Protein AF-A0A832M0M7-F1 (afdb_monomer)

Mean predicted aligned error: 3.91 Å

Nearest PDB structures (foldseek):
  3q1y-assembly1_A-2  TM=7.646E-01  e=1.403E+00  Listeria innocua
  8flj-assembly1_H  TM=3.666E-01  e=4.737E+00  Pseudomonas aeruginosa PA14
  8flj-assembly1_E  TM=3.265E-01  e=8.986E+00  Pseudomonas aeruginosa PA14

Structure (mmCIF, N/CA/C/O backbone):
data_AF-A0A832M0M7-F1
#
_entry.id   AF-A0A832M0M7-F1
#
loop_
_atom_site.group_PDB
_atom_site.id
_atom_site.type_symbol
_atom_site.label_atom_id
_atom_site.label_alt_id
_atom_site.label_comp_id
_atom_site.label_asym_id
_atom_site.label_entity_id
_atom_site.label_seq_id
_atom_site.pdbx_PDB_ins_code
_atom_site.Cartn_x
_atom_site.Cartn_y
_atom_site.Cartn_z
_atom_site.occupancy
_atom_site.B_iso_or_equiv
_atom_site.auth_seq_id
_atom_site.auth_comp_id
_atom_site.auth_asym_id
_atom_site.auth_atom_id
_atom_site.pdbx_PDB_model_num
ATOM 1 N N . MET A 1 1 ? -23.621 3.607 30.672 1.00 67.19 1 MET A N 1
ATOM 2 C CA . MET A 1 1 ? -23.483 2.436 29.775 1.00 67.19 1 MET A CA 1
ATOM 3 C C . MET A 1 1 ? -22.291 2.673 28.864 1.00 67.19 1 MET A C 1
ATOM 5 O O . MET A 1 1 ? -22.079 3.819 28.488 1.00 67.19 1 MET A O 1
ATOM 9 N N . ALA A 1 2 ? -21.504 1.643 28.546 1.00 77.56 2 ALA A N 1
ATOM 10 C CA . ALA A 1 2 ? -20.447 1.769 27.541 1.00 77.56 2 ALA A CA 1
ATOM 11 C C . ALA A 1 2 ? -21.068 2.054 26.160 1.00 77.56 2 ALA A C 1
ATOM 13 O O . ALA A 1 2 ? -22.139 1.526 25.854 1.00 77.56 2 ALA A O 1
ATOM 14 N N . LYS A 1 3 ? -20.424 2.905 25.348 1.00 77.19 3 LYS A N 1
ATOM 15 C CA . LYS A 1 3 ? -20.844 3.174 23.959 1.00 77.19 3 LYS A CA 1
ATOM 16 C C . LYS A 1 3 ? -20.827 1.829 23.193 1.00 77.19 3 LYS A C 1
ATOM 18 O O . LYS A 1 3 ? -19.878 1.068 23.393 1.00 77.19 3 LYS A O 1
ATOM 23 N N . PRO A 1 4 ? -21.841 1.494 22.370 1.00 83.56 4 PRO A N 1
ATOM 24 C CA . PRO A 1 4 ? -21.836 0.246 21.607 1.00 83.56 4 PRO A CA 1
ATOM 25 C C . PRO A 1 4 ? -20.591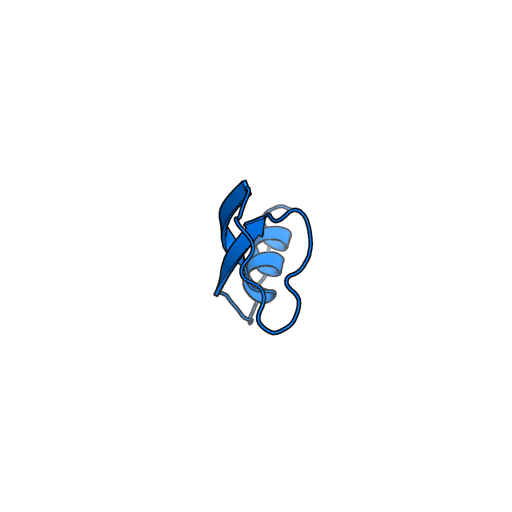 0.165 20.714 1.00 83.56 4 PRO A C 1
ATOM 27 O O . PRO A 1 4 ? -20.271 1.131 20.023 1.00 83.56 4 PRO A O 1
ATOM 30 N N . GLY A 1 5 ? -19.880 -0.964 20.746 1.00 89.62 5 GLY A N 1
ATOM 31 C CA . GLY A 1 5 ? -18.714 -1.208 19.893 1.00 89.62 5 GLY A CA 1
ATOM 32 C C . GLY A 1 5 ? -19.106 -1.844 18.559 1.00 89.62 5 GLY A C 1
ATOM 33 O O . GLY A 1 5 ? -20.060 -2.618 18.496 1.00 89.62 5 GLY A O 1
ATOM 34 N N . VAL A 1 6 ? -18.352 -1.549 17.498 1.00 94.75 6 VAL A N 1
ATOM 35 C CA . VAL A 1 6 ? -18.504 -2.185 16.180 1.00 94.75 6 VAL A CA 1
ATOM 36 C C . VAL A 1 6 ? -17.388 -3.213 15.993 1.00 94.75 6 VAL A C 1
ATOM 38 O O . VAL A 1 6 ? -16.211 -2.866 16.060 1.00 94.75 6 VAL A O 1
ATOM 41 N N . CYS A 1 7 ? -17.747 -4.476 15.750 1.00 96.19 7 CYS A N 1
ATOM 42 C CA . CYS A 1 7 ? -16.796 -5.513 15.346 1.00 96.19 7 CYS A CA 1
ATOM 43 C C . CYS A 1 7 ? -16.723 -5.566 13.816 1.00 96.19 7 CYS A C 1
ATOM 45 O O . CYS A 1 7 ? -17.753 -5.718 13.159 1.00 96.19 7 CYS A O 1
ATOM 47 N N . VAL A 1 8 ? -15.519 -5.458 13.250 1.00 97.44 8 VAL A N 1
ATOM 48 C CA . VAL A 1 8 ? -15.288 -5.560 11.803 1.00 97.44 8 VAL A CA 1
ATOM 49 C C . VAL A 1 8 ? -14.459 -6.804 11.514 1.00 97.44 8 VAL A C 1
ATOM 51 O O . VAL A 1 8 ? -13.337 -6.934 11.997 1.00 97.44 8 VAL A O 1
ATOM 54 N N . VAL A 1 9 ? -15.002 -7.707 10.698 1.00 98.12 9 VAL A N 1
ATOM 55 C CA . VAL A 1 9 ? -14.293 -8.889 10.193 1.0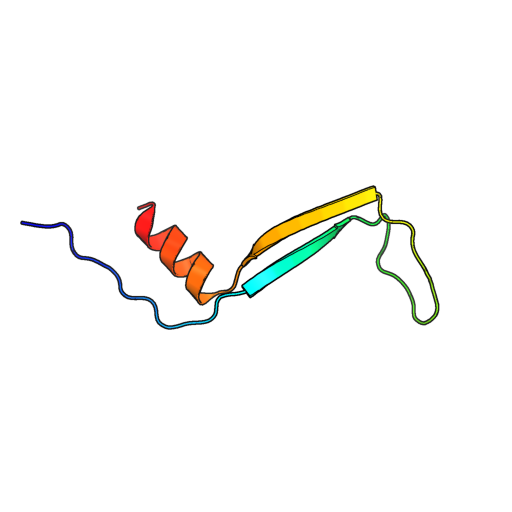0 98.12 9 VAL A CA 1
ATOM 56 C C . VAL A 1 9 ? -13.899 -8.614 8.748 1.00 98.12 9 VAL A C 1
ATOM 58 O O . VAL A 1 9 ? -14.758 -8.465 7.882 1.00 98.12 9 VAL A O 1
ATOM 61 N N . GLY A 1 10 ? -12.600 -8.514 8.476 1.00 97.31 10 GLY A N 1
ATOM 62 C CA . GLY A 1 10 ? -12.120 -8.182 7.141 1.00 97.31 10 GLY A CA 1
ATOM 63 C C . GLY A 1 10 ? -10.603 -8.176 7.024 1.00 97.31 10 GLY A C 1
ATOM 64 O O . GLY A 1 10 ? -9.887 -8.632 7.910 1.00 97.31 10 GLY A O 1
ATOM 65 N N . THR A 1 11 ? -10.118 -7.666 5.895 1.00 98.31 11 THR A N 1
ATOM 66 C CA . THR A 1 11 ? -8.691 -7.651 5.571 1.00 98.31 11 THR A CA 1
ATOM 67 C C . THR A 1 11 ? -7.951 -6.482 6.214 1.00 98.31 11 THR A C 1
ATOM 69 O O . THR A 1 11 ? -8.492 -5.380 6.353 1.00 98.31 11 THR A O 1
ATOM 72 N N . MET A 1 12 ? -6.682 -6.730 6.526 1.00 97.75 12 MET A N 1
ATOM 73 C CA . MET A 1 12 ? -5.683 -5.747 6.932 1.00 97.75 12 MET A CA 1
ATOM 74 C C . MET A 1 12 ? -4.394 -6.042 6.164 1.00 97.75 12 MET A C 1
ATOM 76 O O . MET A 1 12 ? -4.016 -7.206 6.023 1.00 97.75 12 MET A O 1
ATOM 80 N N . HIS A 1 13 ? -3.736 -5.006 5.659 1.00 97.81 13 HIS A N 1
ATOM 81 C CA . HIS A 1 13 ? -2.419 -5.116 5.034 1.00 97.81 13 HIS A CA 1
ATOM 82 C C . HIS A 1 13 ? -1.646 -3.802 5.152 1.00 97.81 13 HIS A C 1
ATOM 84 O O . HIS A 1 13 ? -2.162 -2.803 5.648 1.00 97.81 13 HIS A O 1
ATOM 90 N N . MET A 1 14 ? -0.391 -3.824 4.715 1.00 98.38 14 MET A N 1
ATOM 91 C CA . MET A 1 14 ? 0.436 -2.638 4.535 1.00 98.38 14 MET A CA 1
ATOM 92 C C . MET A 1 14 ? 0.339 -2.210 3.071 1.00 98.38 14 MET A C 1
ATOM 94 O O . MET A 1 14 ? 0.662 -3.003 2.188 1.00 98.38 14 MET A O 1
ATOM 98 N N . ASP A 1 15 ? -0.109 -0.986 2.815 1.00 98.06 15 ASP A N 1
ATOM 99 C CA . ASP A 1 15 ? -0.079 -0.401 1.479 1.00 98.06 15 ASP A CA 1
ATOM 100 C C . ASP A 1 15 ? 1.322 0.133 1.189 1.00 98.06 15 ASP A C 1
ATOM 102 O O . ASP A 1 15 ? 1.918 0.826 2.017 1.00 98.06 15 ASP A O 1
ATOM 106 N N . PHE A 1 16 ? 1.830 -0.172 -0.004 1.00 98.19 16 PHE A N 1
ATOM 107 C CA . PHE A 1 16 ? 3.073 0.372 -0.541 1.00 98.19 16 PHE A CA 1
ATOM 108 C C . PHE A 1 16 ? 2.743 1.322 -1.685 1.00 98.19 16 PHE A C 1
ATOM 110 O O . PHE A 1 16 ? 2.269 0.899 -2.740 1.00 98.19 16 PHE A O 1
ATOM 117 N N . ILE A 1 17 ? 2.981 2.612 -1.470 1.00 98.06 17 ILE A N 1
ATOM 118 C CA . ILE A 1 17 ? 2.571 3.674 -2.386 1.00 98.06 17 ILE A CA 1
ATOM 119 C C . ILE A 1 17 ? 3.827 4.289 -2.994 1.00 98.06 17 ILE A C 1
ATOM 121 O O . ILE A 1 17 ? 4.592 4.962 -2.307 1.00 98.06 17 ILE A O 1
ATOM 125 N N . ALA A 1 18 ? 4.039 4.061 -4.289 1.00 97.88 18 ALA A N 1
ATOM 126 C CA . ALA A 1 18 ? 5.106 4.693 -5.056 1.00 97.88 18 ALA A CA 1
ATOM 127 C C . ALA A 1 18 ? 4.532 5.829 -5.911 1.00 97.88 18 ALA A C 1
ATOM 129 O O . ALA A 1 18 ? 3.645 5.608 -6.738 1.00 97.88 18 ALA A O 1
ATOM 130 N N . TYR A 1 19 ? 5.050 7.042 -5.730 1.00 98.19 19 TYR A N 1
ATOM 131 C CA . TYR A 1 19 ? 4.645 8.204 -6.517 1.00 98.19 19 TYR A CA 1
ATOM 132 C C . TYR A 1 19 ? 5.554 8.346 -7.735 1.00 98.19 19 TYR A C 1
ATOM 134 O O . TYR A 1 19 ? 6.769 8.483 -7.595 1.00 98.19 19 TYR A O 1
ATOM 142 N N . VAL A 1 20 ? 4.961 8.346 -8.925 1.00 98.12 20 VAL A N 1
ATOM 143 C CA . VAL A 1 20 ? 5.644 8.435 -10.225 1.00 98.12 20 VAL A CA 1
ATOM 144 C C . VAL A 1 20 ? 4.981 9.506 -11.093 1.00 98.12 20 VAL A C 1
ATOM 146 O O . VAL A 1 20 ? 3.864 9.939 -10.802 1.00 98.12 20 VAL A O 1
ATOM 149 N N . ASP A 1 21 ? 5.670 9.971 -12.134 1.00 96.88 21 ASP A N 1
ATOM 150 C CA . ASP A 1 21 ? 5.117 10.960 -13.075 1.00 96.88 21 ASP A CA 1
ATOM 151 C C . ASP A 1 21 ? 4.098 10.345 -14.043 1.00 96.88 21 ASP A C 1
ATOM 153 O O . ASP A 1 21 ? 3.159 11.012 -14.477 1.00 96.88 21 ASP A O 1
ATOM 157 N N . HIS A 1 22 ? 4.235 9.049 -14.323 1.00 97.56 22 HIS A N 1
ATOM 158 C CA . HIS A 1 22 ? 3.308 8.261 -15.125 1.00 97.56 22 HIS A CA 1
ATOM 159 C C . HIS A 1 22 ? 3.352 6.790 -14.714 1.00 97.56 22 HIS A C 1
ATOM 161 O O . HIS A 1 22 ? 4.324 6.319 -14.125 1.00 97.56 22 HIS A O 1
ATOM 167 N N . LEU A 1 23 ? 2.291 6.048 -15.039 1.00 97.50 23 LEU A N 1
ATOM 168 C CA . LEU A 1 23 ? 2.274 4.601 -14.832 1.00 97.50 23 LEU A CA 1
ATOM 169 C C . LEU A 1 23 ? 3.270 3.919 -15.787 1.00 97.50 23 LEU A C 1
ATOM 171 O O . LEU A 1 23 ? 3.232 4.21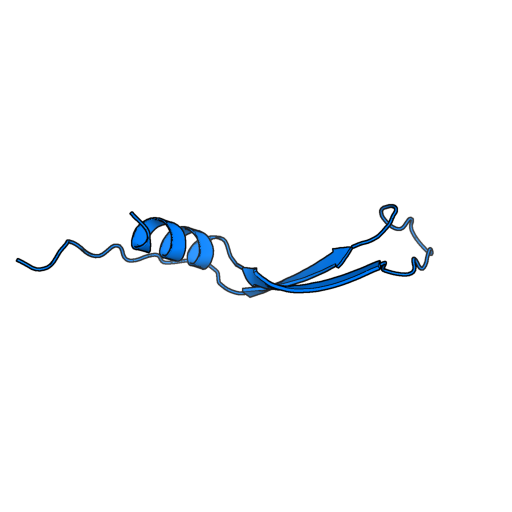9 -16.985 1.00 97.50 23 LEU A O 1
ATOM 175 N N . PRO A 1 24 ? 4.109 2.987 -15.299 1.00 97.62 24 PRO A N 1
ATOM 176 C CA . PRO A 1 24 ? 5.057 2.277 -16.148 1.00 97.62 24 PRO A CA 1
ATOM 177 C C . PRO A 1 24 ? 4.357 1.494 -17.262 1.00 97.62 24 PRO A C 1
ATOM 179 O O . PRO A 1 24 ? 3.332 0.841 -17.038 1.00 97.62 24 PRO A O 1
ATOM 182 N N . ARG A 1 25 ? 4.938 1.511 -18.462 1.00 98.06 25 ARG A N 1
ATOM 183 C CA . ARG A 1 25 ? 4.573 0.592 -19.548 1.00 98.06 25 ARG A CA 1
ATOM 184 C C . ARG A 1 25 ? 5.297 -0.752 -19.385 1.00 98.06 25 ARG A C 1
ATOM 186 O O . ARG A 1 25 ? 6.301 -0.831 -18.676 1.00 98.06 25 ARG A O 1
ATOM 193 N N . PRO A 1 26 ? 4.840 -1.830 -20.050 1.00 98.44 26 PRO A N 1
ATOM 194 C CA . PRO A 1 26 ? 5.557 -3.103 -20.031 1.00 98.44 26 PRO A CA 1
ATOM 195 C C . PRO A 1 26 ? 7.025 -2.947 -20.460 1.00 98.44 26 PRO A C 1
ATOM 197 O O . PRO A 1 26 ? 7.305 -2.422 -21.536 1.00 98.44 26 PRO A O 1
ATOM 200 N N . GLY A 1 27 ? 7.951 -3.410 -19.615 1.00 98.31 27 GLY A N 1
ATOM 201 C CA . GLY A 1 27 ? 9.400 -3.338 -19.847 1.00 98.31 27 GLY A CA 1
ATOM 202 C C . GLY A 1 27 ? 10.068 -2.013 -19.457 1.00 98.31 27 GLY A C 1
ATOM 203 O O . GLY A 1 27 ? 11.286 -1.902 -19.560 1.00 98.31 27 GLY A O 1
ATOM 204 N N . GLU A 1 28 ? 9.307 -1.019 -19.003 1.00 98.38 28 GLU A N 1
ATOM 205 C CA . GLU A 1 28 ? 9.832 0.275 -18.570 1.00 98.38 28 GLU A CA 1
ATOM 206 C C . GLU A 1 28 ? 10.183 0.275 -17.073 1.00 98.38 28 GLU A C 1
ATOM 208 O O . GLU A 1 28 ? 9.432 -0.245 -16.247 1.00 98.38 28 GLU A O 1
ATOM 213 N N . THR A 1 29 ? 11.291 0.931 -16.716 1.00 97.56 29 THR A N 1
ATOM 214 C CA . THR A 1 29 ? 11.629 1.280 -15.327 1.00 97.56 29 THR A CA 1
ATOM 215 C C . THR A 1 29 ? 11.456 2.785 -15.139 1.00 97.56 29 THR A C 1
ATOM 217 O O . THR A 1 29 ? 12.082 3.564 -15.855 1.00 97.56 29 THR A O 1
ATOM 220 N N . VAL A 1 30 ? 10.646 3.199 -14.160 1.00 97.69 30 VAL A N 1
ATOM 221 C CA . VAL A 1 30 ? 10.384 4.615 -13.843 1.00 97.69 30 VAL A CA 1
ATOM 222 C C . VAL A 1 30 ? 11.006 4.972 -12.494 1.00 97.69 30 VAL A C 1
ATOM 224 O O . VAL A 1 30 ? 10.858 4.229 -11.523 1.00 97.69 30 VAL A O 1
ATOM 227 N N . ILE A 1 31 ? 11.692 6.117 -12.417 1.00 97.88 31 ILE A N 1
ATOM 228 C CA . ILE A 1 31 ? 12.221 6.642 -11.153 1.00 97.88 31 ILE A CA 1
ATOM 229 C C . ILE A 1 31 ? 11.077 7.263 -10.349 1.00 97.88 31 ILE A C 1
ATOM 231 O O . ILE A 1 31 ? 10.388 8.167 -10.819 1.00 97.88 31 ILE A O 1
ATOM 235 N N . GLY A 1 32 ? 10.874 6.765 -9.130 1.00 97.19 32 GLY A N 1
ATOM 236 C CA . GLY A 1 32 ? 9.890 7.315 -8.203 1.00 97.19 32 GLY A CA 1
ATOM 237 C C . GLY A 1 32 ? 10.322 8.668 -7.641 1.00 97.19 32 GLY A C 1
ATOM 238 O O . GLY A 1 32 ? 11.502 8.904 -7.391 1.00 97.19 32 GLY A O 1
ATOM 239 N N . ARG A 1 33 ? 9.348 9.543 -7.392 1.00 97.69 33 ARG A N 1
ATOM 240 C CA . ARG A 1 33 ? 9.543 10.813 -6.677 1.00 97.69 33 ARG A CA 1
ATOM 241 C C . ARG A 1 33 ? 9.441 10.653 -5.164 1.00 97.69 33 ARG A C 1
ATOM 243 O O . ARG A 1 33 ? 10.032 11.438 -4.433 1.00 97.69 33 ARG A O 1
ATOM 250 N N . ASN A 1 34 ? 8.664 9.674 -4.700 1.00 98.19 34 ASN A N 1
ATOM 251 C CA . ASN A 1 34 ? 8.481 9.374 -3.283 1.00 98.19 34 ASN A CA 1
ATOM 252 C C . ASN A 1 34 ? 7.983 7.931 -3.083 1.00 98.19 34 ASN A C 1
ATOM 254 O O . ASN A 1 34 ? 7.429 7.328 -4.008 1.00 98.19 34 ASN A O 1
ATOM 258 N N . PHE A 1 35 ? 8.136 7.414 -1.865 1.00 98.12 35 PHE A N 1
ATOM 259 C CA . PHE A 1 35 ? 7.614 6.124 -1.430 1.00 98.12 35 PHE A CA 1
ATOM 260 C C . PHE A 1 35 ? 7.054 6.222 -0.008 1.00 98.12 35 PHE A C 1
ATOM 262 O O . PHE A 1 35 ? 7.707 6.758 0.884 1.00 98.12 35 PHE A O 1
ATOM 269 N N . GLU A 1 36 ? 5.865 5.667 0.210 1.00 98.50 36 GLU A N 1
ATOM 270 C CA . GLU A 1 36 ? 5.210 5.634 1.516 1.00 98.50 36 GLU A CA 1
ATOM 271 C C . GLU A 1 36 ? 4.688 4.239 1.855 1.00 98.50 36 GLU A C 1
ATOM 273 O O . GLU A 1 36 ? 4.265 3.478 0.981 1.00 98.50 36 GLU A O 1
ATOM 278 N N . MET A 1 37 ? 4.673 3.935 3.155 1.00 98.44 37 MET A N 1
ATOM 279 C CA . MET A 1 37 ? 4.025 2.751 3.711 1.00 98.44 37 MET A CA 1
ATOM 280 C C . MET A 1 37 ? 2.888 3.193 4.632 1.00 98.44 37 MET A C 1
ATOM 282 O O . MET A 1 37 ? 3.136 3.887 5.617 1.00 98.44 37 MET A O 1
ATOM 286 N N . GLN A 1 38 ? 1.650 2.806 4.319 1.00 98.06 38 GLN A N 1
ATOM 287 C CA . GLN A 1 38 ? 0.449 3.225 5.059 1.00 98.06 38 GLN A CA 1
ATOM 288 C C . GLN A 1 38 ? -0.406 2.018 5.467 1.00 98.06 38 GLN A C 1
ATOM 290 O O . GLN A 1 38 ? -0.554 1.087 4.672 1.00 98.06 38 GLN A O 1
ATOM 295 N N . PRO A 1 39 ? -0.943 1.953 6.701 1.00 97.88 39 PRO A N 1
ATOM 296 C CA . PRO A 1 39 ? -1.868 0.887 7.068 1.00 97.88 39 PRO A CA 1
ATOM 297 C C . PRO A 1 39 ? -3.071 0.891 6.127 1.00 97.88 39 PRO A C 1
ATOM 299 O O . PRO A 1 39 ? -3.690 1.932 5.915 1.00 97.88 39 PRO A O 1
ATOM 302 N N . GLY A 1 40 ? -3.392 -0.277 5.586 1.00 97.31 40 GLY A N 1
ATOM 303 C CA . GLY A 1 40 ? -4.444 -0.464 4.604 1.00 97.31 40 GLY A CA 1
ATOM 304 C C . GLY A 1 40 ? -5.292 -1.696 4.891 1.00 97.31 40 GLY A C 1
ATOM 305 O O . GLY A 1 40 ? -5.242 -2.325 5.954 1.00 97.31 40 GLY A O 1
ATOM 306 N N . GLY A 1 41 ? -6.083 -2.069 3.896 1.00 98.06 41 GLY A N 1
ATOM 307 C CA . GLY A 1 41 ? -7.074 -3.129 4.000 1.00 98.06 41 GLY A CA 1
ATOM 308 C C . GLY A 1 41 ? -8.468 -2.579 4.258 1.00 98.06 41 GLY A C 1
ATOM 309 O O . GLY A 1 41 ? -8.700 -1.719 5.106 1.00 98.06 41 GLY A O 1
ATOM 310 N N . LYS A 1 42 ? -9.436 -3.102 3.503 1.00 98.00 42 LYS A N 1
ATOM 311 C CA . LYS A 1 42 ? -10.822 -2.622 3.554 1.00 98.00 42 LYS A CA 1
ATOM 312 C C . LYS A 1 42 ? -11.427 -2.800 4.948 1.00 98.00 42 LYS A C 1
ATOM 314 O O . LYS A 1 42 ? -12.123 -1.903 5.411 1.00 98.00 42 LYS A O 1
ATOM 319 N N . GLY A 1 43 ? -11.136 -3.922 5.614 1.00 98.38 43 GL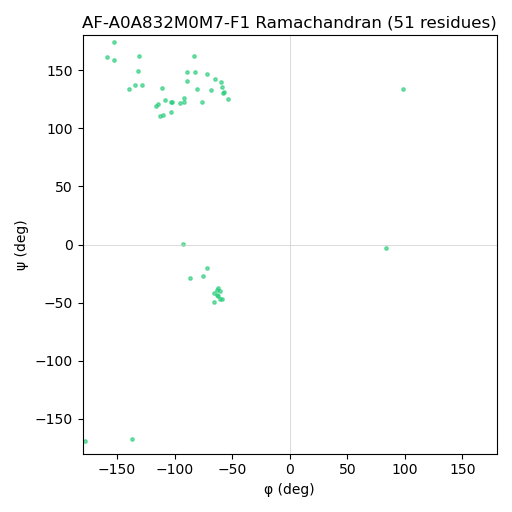Y A N 1
ATOM 320 C CA . GLY A 1 43 ? -11.610 -4.189 6.974 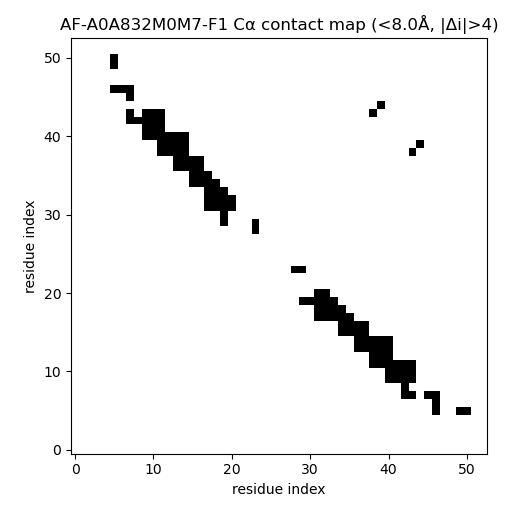1.00 98.38 43 GLY A CA 1
ATOM 321 C C . GLY A 1 43 ? -11.004 -3.222 7.989 1.00 98.38 43 GLY A C 1
ATOM 322 O O . GLY A 1 43 ? -11.734 -2.582 8.741 1.00 98.38 43 GLY A O 1
ATOM 323 N N . ALA A 1 44 ? -9.681 -3.047 7.955 1.00 98.19 44 ALA A N 1
ATOM 324 C CA . ALA A 1 44 ? -8.986 -2.101 8.826 1.00 98.19 44 ALA A CA 1
ATOM 325 C C . ALA A 1 44 ? -9.483 -0.657 8.630 1.00 98.19 44 ALA A C 1
ATOM 327 O O . ALA A 1 44 ? -9.824 0.015 9.603 1.00 98.19 44 ALA A O 1
ATOM 328 N N . ASN A 1 45 ? -9.617 -0.202 7.382 1.00 98.00 45 ASN A N 1
ATOM 329 C CA . ASN A 1 45 ? -10.087 1.151 7.074 1.00 98.00 45 ASN A CA 1
ATOM 330 C C . ASN A 1 45 ? -11.526 1.388 7.560 1.00 98.00 45 ASN A C 1
ATOM 332 O O . ASN A 1 45 ? -11.820 2.451 8.105 1.00 98.00 45 ASN A O 1
ATOM 336 N N . GLN A 1 46 ? -12.413 0.396 7.426 1.00 98.19 46 GLN A N 1
ATOM 337 C CA . GLN A 1 46 ? -13.775 0.470 7.968 1.00 98.19 46 GLN A CA 1
ATOM 338 C C . GLN A 1 46 ? -13.790 0.509 9.500 1.00 98.19 46 GLN A C 1
ATOM 340 O O . GLN A 1 46 ? -14.534 1.301 10.075 1.00 98.19 46 GLN A O 1
ATOM 345 N N . ALA A 1 47 ? -12.955 -0.296 10.166 1.00 97.50 47 ALA A N 1
ATOM 346 C CA . A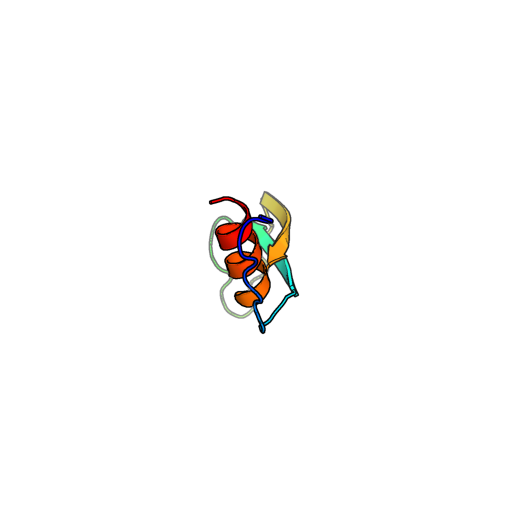LA A 1 47 ? -12.847 -0.297 11.625 1.00 97.50 47 ALA A CA 1
ATOM 347 C C . ALA A 1 47 ? -12.363 1.060 12.161 1.00 97.50 47 ALA A C 1
ATOM 349 O O . ALA A 1 47 ? -12.947 1.602 13.098 1.00 97.50 47 ALA A O 1
ATOM 350 N N . VAL A 1 48 ? -11.341 1.645 11.527 1.00 96.81 48 VAL A N 1
ATOM 351 C CA . VAL A 1 48 ? -10.831 2.981 11.873 1.00 96.81 48 VAL A CA 1
ATOM 352 C C . VAL A 1 48 ? -11.891 4.054 11.635 1.00 96.81 48 VAL A C 1
ATOM 354 O O . VAL A 1 48 ? -12.063 4.928 12.482 1.00 96.81 48 VAL A O 1
ATOM 357 N N . ALA A 1 49 ? -12.618 3.993 10.516 1.00 96.94 49 ALA A N 1
ATOM 358 C CA . ALA A 1 49 ? -13.705 4.927 10.239 1.00 96.94 49 ALA A CA 1
ATOM 359 C C . ALA A 1 49 ? -14.812 4.841 11.302 1.00 96.94 49 ALA A C 1
ATOM 361 O O . ALA A 1 49 ? -15.204 5.869 11.844 1.00 96.94 49 ALA A O 1
ATOM 362 N N . ALA A 1 50 ? -15.259 3.632 11.660 1.00 96.00 50 ALA A N 1
ATOM 363 C CA . ALA A 1 50 ? -16.280 3.429 12.689 1.00 96.00 50 ALA A CA 1
ATOM 364 C C . ALA A 1 50 ? -15.836 3.930 14.073 1.00 96.00 50 ALA A C 1
ATOM 366 O O . ALA A 1 50 ? -16.638 4.503 14.803 1.00 96.00 50 ALA A O 1
ATOM 367 N N . ALA A 1 51 ? -14.560 3.754 14.429 1.00 94.44 51 ALA A N 1
ATOM 368 C CA . ALA A 1 51 ? -14.016 4.204 15.710 1.00 94.44 51 ALA A CA 1
ATOM 369 C C . ALA A 1 51 ? -13.868 5.735 15.828 1.00 94.44 51 ALA A C 1
ATOM 371 O O . ALA A 1 51 ? -13.751 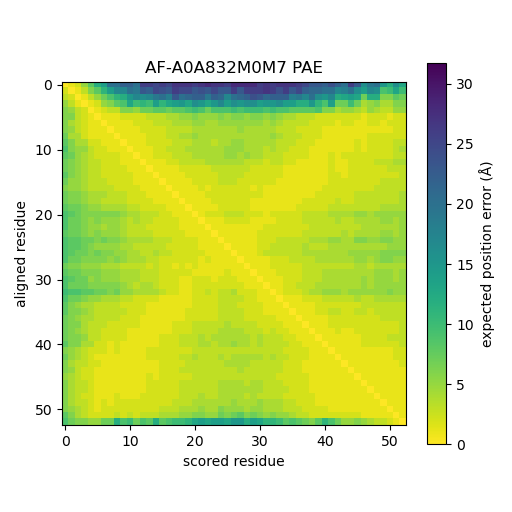6.248 16.940 1.00 94.44 51 ALA A O 1
ATOM 372 N N . ARG A 1 52 ? -13.839 6.466 14.704 1.00 94.56 52 ARG A N 1
ATOM 373 C CA . ARG A 1 52 ? -13.666 7.932 14.658 1.00 94.56 52 ARG A CA 1
ATOM 374 C C . ARG A 1 52 ? -14.989 8.720 14.654 1.00 94.56 52 ARG A C 1
ATOM 376 O O . ARG A 1 52 ? -14.931 9.948 14.612 1.00 94.56 52 ARG A O 1
ATOM 383 N N . LEU A 1 53 ? -16.140 8.041 14.694 1.00 87.00 53 LEU A N 1
ATOM 384 C CA . LEU A 1 53 ? -17.499 8.615 14.728 1.00 87.00 53 LEU A CA 1
ATOM 385 C C . LEU A 1 53 ? -18.129 8.536 16.143 1.00 87.00 53 LEU A C 1
ATOM 387 O O . LEU A 1 53 ? -18.947 9.415 16.488 1.00 87.00 53 LEU A O 1
#

Foldseek 3Di:
DDDDADDFDFDKDKDKDFAFPDDDDVPDDTDTPDIDIDIDTPRVVVNVVRVVD

Radius of gyration: 17.22 Å; Cα contacts (8 Å, |Δi|>4): 64; chains: 1; bounding box: 36×20×50 Å

Sequence (53 aa):
MAKPGVCVVGTMHMDFIAYVDHLPRPG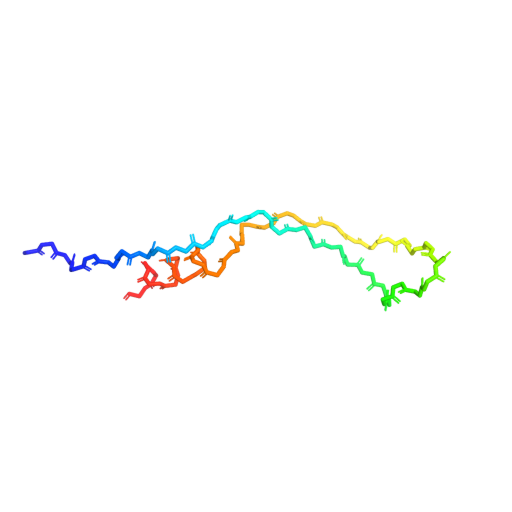ETVIGRNFEMQPGGKGANQAVAAARL

pLDDT: mean 95.64, std 6.08, range [67.19, 98.5]

Solvent-accessible surface area (backbone atoms only — not comparable to full-atom values): 3594 Å² total; per-residue (Å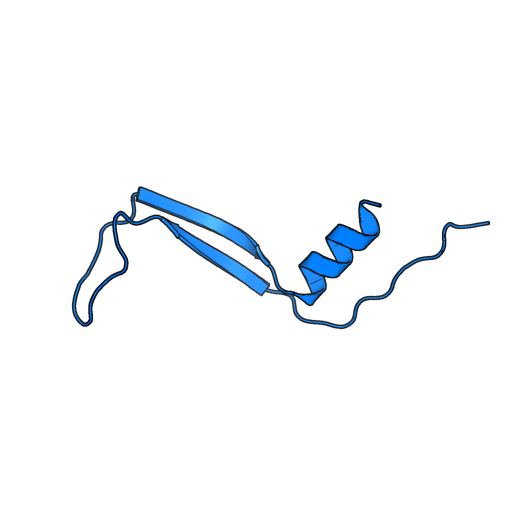²): 131,83,80,88,82,85,88,69,89,64,48,69,46,76,39,79,47,74,42,55,96,65,85,72,54,95,92,55,86,76,79,63,81,46,76,49,79,44,87,32,36,72,24,44,53,49,44,53,53,62,74,74,110

Secondary structure (DSSP, 8-state):
-PPPPPP-----EEEEEEE-SSPPPTT-----SEEEEEEE-HHHHHHHHHHT-